Protein AF-A0ABD0QTG6-F1 (afdb_monomer)

InterPro domains:
  IPR000605 Helicase, superfamily 3, single-stranded DNA/RNA virus [PF00910] (72-113)
  IPR027417 P-loop containing nucleoside triphosphate hydrolase [G3DSA:3.40.50.300] (56-117)
  IPR027417 P-loop containing nucleoside triphosphate hydrolase [SSF52540] (40-97)
  IPR039041 Nav/unc-53 family [PTHR12784] (2-117)
  IPR057126 Neuron navigator 1-like, ubiquitin-like domain [PF23092] (1-38)

Organism: Cirrhinus mrigala (NCBI:txid683832)

Mean predicted aligned error: 5.63 Å

Sequence (117 aa):
VEGYRIGDVIRSSGADTPELLPCGYLVGENDTINISLKGVNSQSEDSLVFDSLIPKPMLQRYVSLLQEHRRIILSGPSGTGKSYLAHRLAEHLALREGKLPNESNIVTFNVDHKSSK

Solvent-accessible surface area (backbone atoms only — not comparable to full-atom values): 7468 Å² total; per-residue (Å²): 116,45,33,39,32,35,73,90,50,73,44,48,80,87,60,75,88,67,97,56,61,78,69,69,51,56,48,91,89,26,83,59,79,49,73,41,55,30,29,60,94,67,79,34,59,54,38,58,25,67,78,65,71,48,61,60,74,58,53,52,50,52,51,50,41,37,71,75,66,73,56,84,86,84,83,75,69,87,91,73,47,55,70,58,51,53,50,54,52,49,41,52,50,32,45,62,73,75,36,82,71,42,77,92,81,53,82,86,87,82,85,63,91,76,75,79,122

Secondary structure (DSSP, 8-state):
--EEEETTEEEETTPPPPSS-GGGGS-TT----EEEPP-GGGT--HHHHHHH---HHHHHHHHHHHHHHS------STTSSHHHHHHHHHHHHHHHTT---STTT-------TT---

Foldseek 3Di:
DQWKDFPHDTGGPPDDDDPDDPVVSCDDPRPDIGDDFDALVNVACRVVCVVVVDDRVVLVVVLVCCVVVVDDDDDDDPPPCSVVSVLSSQQRVCVNVVHHDDCVRDPDDDDDPVPPD

Radius of gyration: 19.59 Å; Cα contacts (8 Å, |Δi|>4): 102; chains: 1; bounding box: 47×35×50 Å

Structure (mmCIF, N/CA/C/O backbone):
data_AF-A0ABD0QTG6-F1
#
_entry.id   AF-A0ABD0QTG6-F1
#
loop_
_atom_site.group_PDB
_atom_site.id
_atom_site.type_symbol
_atom_site.label_atom_id
_atom_site.label_alt_id
_atom_site.label_comp_id
_atom_site.label_asym_id
_atom_site.label_entity_id
_atom_site.label_seq_id
_atom_site.pdbx_PDB_ins_code
_atom_site.Cartn_x
_atom_site.Cartn_y
_atom_site.Cartn_z
_atom_site.occupancy
_atom_site.B_iso_or_equiv
_atom_site.auth_seq_id
_atom_site.auth_comp_id
_atom_site.auth_asym_id
_atom_site.auth_atom_id
_atom_site.pdbx_PDB_model_num
ATOM 1 N N . VAL A 1 1 ? 7.013 -6.803 -6.147 1.00 78.94 1 VAL A N 1
ATOM 2 C CA . VAL A 1 1 ? 6.954 -6.196 -7.503 1.00 78.94 1 VAL A CA 1
ATOM 3 C C . VAL A 1 1 ? 6.355 -7.208 -8.465 1.00 78.94 1 VAL A C 1
ATOM 5 O O . VAL A 1 1 ? 6.706 -8.381 -8.385 1.00 78.94 1 VAL A O 1
ATOM 8 N N . GLU A 1 2 ? 5.404 -6.780 -9.285 1.00 89.50 2 GLU A N 1
ATOM 9 C CA . GLU A 1 2 ? 4.729 -7.591 -10.305 1.00 89.50 2 GLU A CA 1
ATOM 10 C C . GLU A 1 2 ? 5.460 -7.500 -11.651 1.00 89.50 2 GLU A C 1
ATOM 12 O O . GLU A 1 2 ? 5.700 -8.514 -12.306 1.00 89.50 2 GLU A O 1
ATOM 17 N N . GLY A 1 3 ? 5.926 -6.297 -11.990 1.00 93.06 3 GLY A N 1
ATOM 18 C CA . GLY A 1 3 ? 6.736 -6.041 -13.170 1.00 93.06 3 GLY A CA 1
ATOM 19 C C . GLY A 1 3 ? 7.146 -4.578 -13.296 1.00 93.06 3 GLY A C 1
ATOM 20 O O . GLY A 1 3 ? 6.894 -3.772 -12.398 1.00 93.06 3 GLY A O 1
ATOM 21 N N . TYR A 1 4 ? 7.770 -4.237 -14.416 1.00 93.56 4 TYR A N 1
ATOM 22 C CA . TYR A 1 4 ? 8.071 -2.863 -14.801 1.00 93.56 4 TYR A CA 1
ATOM 23 C C . TYR A 1 4 ? 7.811 -2.637 -16.293 1.00 93.56 4 TYR A C 1
ATOM 25 O O . TYR A 1 4 ? 7.730 -3.590 -17.073 1.00 93.56 4 TYR A O 1
ATOM 33 N N . ARG A 1 5 ? 7.686 -1.369 -16.684 1.00 92.94 5 ARG A N 1
ATOM 34 C CA . ARG A 1 5 ? 7.491 -0.926 -18.062 1.00 92.94 5 ARG A CA 1
ATOM 35 C C . ARG A 1 5 ? 8.416 0.244 -18.396 1.00 92.94 5 ARG A C 1
ATOM 37 O O . ARG A 1 5 ? 8.497 1.192 -17.617 1.00 92.94 5 ARG A O 1
ATOM 44 N N . ILE A 1 6 ? 9.070 0.171 -19.555 1.00 93.38 6 ILE A N 1
ATOM 45 C CA . ILE A 1 6 ? 9.871 1.250 -20.154 1.00 93.38 6 ILE A CA 1
ATOM 46 C C . ILE A 1 6 ? 9.407 1.403 -21.603 1.00 93.38 6 ILE A C 1
ATOM 48 O O . ILE A 1 6 ? 9.553 0.462 -22.383 1.00 93.38 6 ILE A O 1
ATOM 52 N N . GLY A 1 7 ? 8.799 2.538 -21.959 1.00 87.94 7 GLY A N 1
ATOM 53 C CA . GLY A 1 7 ? 8.124 2.685 -23.255 1.00 87.94 7 GLY A CA 1
ATOM 54 C C . GLY A 1 7 ? 7.111 1.558 -23.482 1.00 87.94 7 GLY A C 1
ATOM 55 O O . GLY A 1 7 ? 6.226 1.338 -22.653 1.00 87.94 7 GLY A O 1
ATOM 56 N N . ASP A 1 8 ? 7.274 0.788 -24.557 1.00 87.38 8 ASP A N 1
ATOM 57 C CA . ASP A 1 8 ? 6.415 -0.364 -24.883 1.00 87.38 8 ASP A CA 1
ATOM 58 C C . ASP A 1 8 ? 6.902 -1.701 -24.311 1.00 87.38 8 ASP A C 1
ATOM 60 O O . ASP A 1 8 ? 6.216 -2.720 -24.408 1.00 87.38 8 ASP A O 1
ATOM 64 N N . VAL A 1 9 ? 8.065 -1.715 -23.662 1.00 90.62 9 VAL A N 1
ATOM 65 C CA . VAL A 1 9 ? 8.645 -2.933 -23.101 1.00 90.62 9 VAL A CA 1
ATOM 66 C C . VAL A 1 9 ? 8.063 -3.193 -21.724 1.00 90.62 9 VAL A C 1
ATOM 68 O O . VAL A 1 9 ? 8.307 -2.434 -20.787 1.00 90.62 9 VAL A O 1
ATOM 71 N N . ILE A 1 10 ? 7.323 -4.294 -21.592 1.00 92.00 10 ILE A N 1
ATOM 72 C CA . ILE A 1 10 ? 6.722 -4.758 -20.337 1.00 92.00 10 ILE A CA 1
ATOM 73 C C . ILE A 1 10 ? 7.458 -6.008 -19.863 1.00 92.00 10 ILE A C 1
ATOM 75 O O . ILE A 1 10 ? 7.717 -6.935 -20.629 1.00 92.00 10 ILE A O 1
ATOM 79 N N . ARG A 1 11 ? 7.817 -6.029 -18.581 1.00 91.94 11 ARG A N 1
ATOM 80 C CA . ARG A 1 11 ? 8.666 -7.059 -17.982 1.00 91.94 11 ARG A CA 1
ATOM 81 C C . ARG A 1 11 ? 8.058 -7.527 -16.670 1.00 91.94 11 ARG A C 1
ATOM 83 O O . ARG A 1 11 ? 8.026 -6.767 -15.707 1.00 91.94 11 ARG A O 1
ATOM 90 N N . SER A 1 12 ? 7.596 -8.770 -16.620 1.00 91.06 12 SER A N 1
ATOM 91 C CA . SER A 1 12 ? 7.086 -9.420 -15.407 1.00 91.06 12 SER A CA 1
ATOM 92 C C . SER A 1 12 ? 8.125 -10.359 -14.787 1.00 91.06 12 SER A C 1
ATOM 94 O O . SER A 1 12 ? 9.171 -10.649 -15.375 1.00 91.06 12 SER A O 1
ATOM 96 N N . SER A 1 13 ? 7.842 -10.853 -13.580 1.00 83.88 13 SER A N 1
ATOM 97 C CA . SER A 1 13 ? 8.654 -11.909 -12.963 1.00 83.88 13 SER A CA 1
ATOM 98 C C . SER A 1 13 ? 8.718 -13.145 -13.874 1.00 83.88 13 SER A C 1
ATOM 100 O O . SER A 1 13 ? 7.683 -13.616 -14.340 1.00 83.88 13 SER A O 1
ATOM 102 N N . GLY A 1 14 ? 9.928 -13.648 -14.135 1.00 85.00 14 GLY A N 1
ATOM 103 C CA . GLY A 1 14 ? 10.154 -14.830 -14.975 1.00 85.00 14 GLY A CA 1
ATOM 104 C C . GLY A 1 14 ? 10.228 -14.575 -16.485 1.00 85.00 14 GLY A C 1
ATOM 105 O O . GLY A 1 14 ? 10.321 -15.539 -17.233 1.00 85.00 14 GLY A O 1
ATOM 106 N N . ALA A 1 15 ? 10.199 -13.321 -16.946 1.00 88.81 15 ALA A N 1
ATOM 107 C CA . ALA A 1 15 ? 10.394 -13.011 -18.363 1.00 88.81 15 ALA A CA 1
ATOM 108 C C . ALA A 1 15 ? 11.828 -13.337 -18.835 1.00 88.81 15 ALA A C 1
ATOM 110 O O . ALA A 1 15 ? 12.788 -13.066 -18.104 1.00 88.81 15 ALA A O 1
ATOM 111 N N . ASP A 1 16 ? 11.964 -13.833 -20.072 1.00 90.31 16 ASP A N 1
ATOM 112 C CA . ASP A 1 16 ? 13.243 -14.170 -20.729 1.00 90.31 16 ASP A CA 1
ATOM 113 C C . ASP A 1 16 ? 14.231 -12.999 -20.747 1.00 90.31 16 ASP A C 1
ATOM 115 O O . ASP A 1 16 ? 13.865 -11.871 -20.446 1.00 90.31 16 ASP A O 1
ATOM 119 N N . THR A 1 17 ? 15.499 -13.190 -21.096 1.00 88.44 17 THR A N 1
ATOM 120 C CA . THR A 1 17 ? 16.428 -12.052 -21.225 1.00 88.44 17 THR A CA 1
ATOM 121 C C . THR A 1 17 ? 15.935 -11.075 -22.309 1.00 88.44 17 THR A C 1
ATOM 123 O O . THR A 1 17 ? 15.573 -11.524 -23.395 1.00 88.44 17 THR A O 1
ATOM 126 N N . PRO A 1 18 ? 15.865 -9.753 -22.040 1.00 88.12 18 PRO A N 1
ATOM 127 C CA . PRO A 1 18 ? 15.443 -8.785 -23.049 1.00 88.12 18 PRO A CA 1
ATOM 128 C C . PRO A 1 18 ? 16.475 -8.669 -24.179 1.00 88.12 18 PRO A C 1
ATOM 130 O O . PRO A 1 18 ? 17.656 -8.948 -23.979 1.00 88.12 18 PRO A O 1
ATOM 133 N N . GLU A 1 19 ? 16.023 -8.221 -25.350 1.00 90.12 19 GLU A N 1
ATOM 134 C CA . GLU A 1 19 ? 16.870 -8.030 -26.536 1.00 90.12 19 GLU A CA 1
ATOM 135 C C . GLU A 1 19 ? 17.982 -6.998 -26.300 1.00 90.12 19 GLU A C 1
ATOM 137 O O . GLU A 1 19 ? 19.129 -7.206 -26.693 1.00 90.12 19 GLU A O 1
ATOM 142 N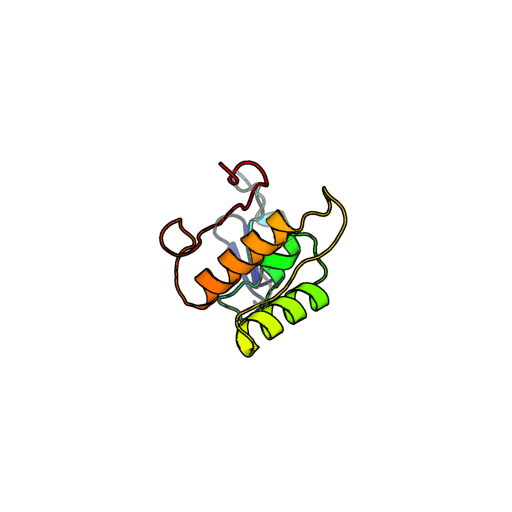 N . LEU A 1 20 ? 17.651 -5.897 -25.620 1.00 90.75 20 LEU A N 1
ATOM 143 C CA . LEU A 1 20 ? 18.595 -4.853 -25.239 1.00 90.75 20 LEU A CA 1
ATOM 144 C C . LEU A 1 20 ? 18.848 -4.888 -23.733 1.00 90.75 20 LEU A C 1
ATOM 146 O O . LEU A 1 20 ? 18.019 -5.331 -22.934 1.00 90.75 20 LEU A O 1
ATOM 150 N N . LEU A 1 21 ? 19.988 -4.330 -23.326 1.00 89.25 21 LEU A N 1
ATOM 151 C CA . LEU A 1 21 ? 20.216 -4.004 -21.922 1.00 89.25 21 LEU A CA 1
ATOM 152 C C . LEU A 1 21 ? 19.120 -3.041 -21.426 1.00 89.25 21 LEU A C 1
ATOM 154 O O . LEU A 1 21 ? 18.665 -2.205 -22.206 1.00 89.25 21 LEU A O 1
ATOM 158 N N . PRO A 1 22 ? 18.724 -3.078 -20.139 1.00 84.94 22 PRO A N 1
ATOM 159 C CA . PRO A 1 22 ? 17.665 -2.214 -19.610 1.00 84.94 22 PRO A CA 1
ATOM 160 C C . PRO A 1 22 ? 17.841 -0.718 -19.915 1.00 84.94 22 PRO A C 1
ATOM 162 O O . PRO A 1 22 ? 16.869 -0.041 -20.232 1.00 84.94 22 PRO A O 1
ATOM 165 N N . CYS A 1 23 ? 19.077 -0.210 -19.884 1.00 88.56 23 CYS A N 1
ATOM 166 C CA . CYS A 1 23 ? 19.383 1.176 -20.246 1.00 88.56 23 CYS A CA 1
ATOM 167 C C . CYS A 1 23 ? 19.180 1.483 -21.739 1.00 88.56 23 CYS A C 1
ATOM 169 O O . CYS A 1 23 ? 18.933 2.630 -22.085 1.00 88.56 23 CYS A O 1
ATOM 171 N N . GLY A 1 24 ? 19.231 0.476 -22.614 1.00 92.44 24 GLY A N 1
ATOM 172 C CA . GLY A 1 24 ? 18.977 0.620 -24.048 1.00 92.44 24 GLY A CA 1
ATOM 173 C C . GLY A 1 24 ? 17.518 0.928 -24.387 1.00 92.44 24 GLY A C 1
ATOM 174 O O . GLY A 1 24 ? 17.248 1.409 -25.481 1.00 92.44 24 GLY A O 1
ATOM 175 N N . TYR A 1 25 ? 16.587 0.700 -23.455 1.00 91.56 25 TYR A N 1
ATOM 176 C CA . TYR A 1 25 ? 15.183 1.096 -23.607 1.00 91.56 25 TYR A CA 1
ATOM 177 C C . TYR A 1 25 ? 14.896 2.513 -23.092 1.00 91.56 25 TYR A C 1
ATOM 179 O O . TYR A 1 25 ? 13.830 3.054 -23.376 1.00 91.56 25 TYR A O 1
ATOM 187 N N . LEU A 1 26 ? 15.839 3.120 -22.362 1.00 92.44 26 LEU A N 1
ATOM 188 C CA . LEU A 1 26 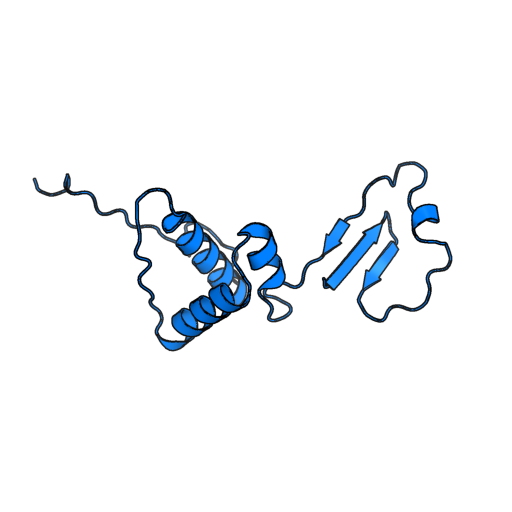? 15.745 4.495 -21.871 1.00 92.44 26 LEU A CA 1
ATOM 189 C C . LEU A 1 26 ? 16.322 5.468 -22.907 1.00 92.44 26 LEU A C 1
ATOM 191 O O . LEU A 1 26 ? 17.367 6.084 -22.696 1.00 92.44 26 LEU A O 1
ATOM 195 N N . VAL A 1 27 ? 15.693 5.522 -24.079 1.00 90.69 27 VAL A N 1
ATOM 196 C CA . VAL A 1 27 ? 16.175 6.284 -25.238 1.00 90.69 27 VAL A CA 1
ATOM 197 C C . VAL A 1 27 ? 15.063 7.126 -25.856 1.00 90.69 27 VAL A C 1
ATOM 199 O O . VAL A 1 27 ? 13.884 6.771 -25.798 1.00 90.69 27 VAL A O 1
ATOM 202 N N . GLY A 1 28 ? 15.450 8.234 -26.494 1.00 89.19 28 GLY A N 1
ATOM 203 C CA . GLY A 1 28 ? 14.507 9.176 -27.096 1.00 89.19 28 GLY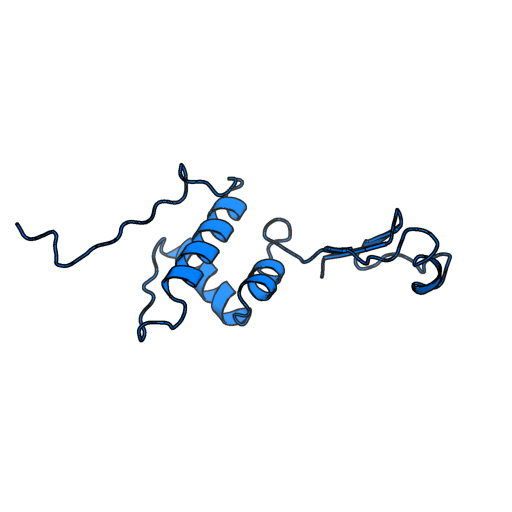 A CA 1
ATOM 204 C C . GLY A 1 28 ? 13.619 9.817 -26.033 1.00 89.19 28 GLY A C 1
ATOM 205 O O . GLY A 1 28 ? 14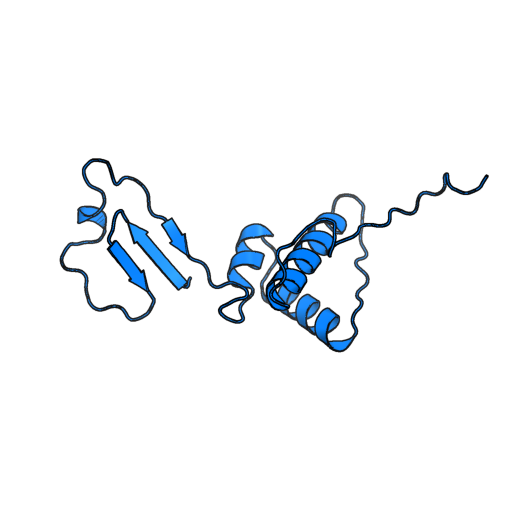.124 10.408 -25.085 1.00 89.19 28 GLY A O 1
ATOM 206 N N . GLU A 1 29 ? 12.305 9.679 -26.197 1.00 90.00 29 GLU A N 1
ATOM 207 C CA . GLU A 1 29 ? 11.297 10.203 -25.264 1.00 90.00 29 GLU A CA 1
ATOM 208 C C . GLU A 1 29 ? 10.983 9.241 -24.103 1.00 90.00 29 GLU A C 1
ATOM 210 O O . GLU A 1 29 ? 10.241 9.592 -23.190 1.00 90.00 29 GLU A O 1
ATOM 215 N N . ASN A 1 30 ? 11.543 8.026 -24.106 1.00 90.81 30 ASN A N 1
ATOM 216 C CA . ASN A 1 30 ? 11.345 7.063 -23.024 1.00 90.81 30 ASN A CA 1
ATOM 217 C C . ASN A 1 30 ? 12.374 7.294 -21.908 1.00 90.81 30 ASN A C 1
ATOM 219 O O . ASN A 1 30 ? 13.425 6.662 -21.892 1.00 90.81 30 ASN A O 1
ATOM 223 N N . ASP A 1 31 ? 12.070 8.170 -20.952 1.00 92.19 31 ASP A N 1
ATOM 224 C CA . ASP A 1 31 ? 12.931 8.482 -19.799 1.00 92.19 31 ASP A CA 1
ATOM 225 C C . ASP A 1 31 ? 12.360 8.003 -18.447 1.00 92.19 31 ASP A C 1
ATOM 227 O O . ASP A 1 31 ? 12.986 8.172 -17.398 1.00 92.19 31 ASP A O 1
ATOM 231 N N . THR A 1 32 ? 11.192 7.353 -18.459 1.00 92.44 32 THR A N 1
ATOM 232 C CA . THR A 1 32 ? 10.492 6.884 -17.256 1.00 92.44 32 THR A CA 1
ATOM 233 C C . THR A 1 32 ? 10.455 5.362 -17.141 1.00 92.44 32 THR A C 1
ATOM 235 O O . THR A 1 32 ? 10.249 4.627 -18.109 1.00 92.44 32 THR A O 1
ATOM 238 N N . ILE A 1 33 ? 10.600 4.879 -15.903 1.00 93.62 33 ILE A N 1
ATOM 239 C CA . ILE A 1 33 ? 10.380 3.477 -15.542 1.00 93.62 33 ILE A CA 1
ATOM 240 C C . ILE A 1 33 ? 9.110 3.401 -14.704 1.00 93.62 33 ILE A C 1
ATOM 242 O O . ILE A 1 33 ? 9.067 3.877 -13.570 1.00 93.62 33 ILE A O 1
ATOM 246 N N . ASN A 1 34 ? 8.083 2.756 -15.244 1.00 93.81 34 ASN A N 1
ATOM 247 C CA . ASN A 1 34 ? 6.836 2.515 -14.532 1.00 93.81 34 ASN A CA 1
ATOM 248 C C . ASN A 1 34 ? 6.918 1.170 -13.811 1.00 93.81 34 ASN A C 1
ATOM 250 O O . ASN A 1 34 ? 7.056 0.131 -14.452 1.00 93.81 34 ASN A O 1
ATOM 254 N N . ILE A 1 35 ? 6.831 1.165 -12.483 1.00 93.38 35 ILE A N 1
ATOM 255 C CA . ILE A 1 35 ? 6.900 -0.058 -11.675 1.00 93.38 35 ILE A CA 1
ATOM 256 C C . ILE A 1 35 ? 5.487 -0.464 -11.264 1.00 93.38 35 ILE A C 1
ATOM 258 O O . ILE A 1 35 ? 4.745 0.330 -10.697 1.00 93.38 35 ILE A O 1
ATOM 262 N N . SER A 1 36 ? 5.125 -1.720 -11.516 1.00 93.25 36 SER A N 1
ATOM 263 C CA . SER A 1 36 ? 3.865 -2.307 -11.057 1.00 93.25 36 SER A CA 1
ATOM 264 C C . SER A 1 36 ? 4.115 -3.149 -9.809 1.00 93.25 36 SER A C 1
ATOM 266 O O . SER A 1 36 ? 4.914 -4.091 -9.817 1.00 93.25 36 SER A O 1
ATOM 268 N N . LEU A 1 37 ? 3.448 -2.808 -8.709 1.00 94.12 37 LEU A N 1
ATOM 269 C CA . LEU A 1 37 ? 3.521 -3.548 -7.450 1.00 94.12 37 LEU A CA 1
ATOM 270 C C . LEU A 1 37 ? 2.364 -4.537 -7.338 1.00 94.12 37 LEU A C 1
ATOM 272 O O . LEU A 1 37 ? 1.275 -4.290 -7.846 1.00 94.12 37 LEU A O 1
ATOM 276 N N . LYS A 1 38 ? 2.595 -5.644 -6.623 1.00 94.31 38 LYS A N 1
ATOM 277 C CA . LYS A 1 38 ? 1.541 -6.628 -6.375 1.00 94.31 38 LYS A CA 1
ATOM 278 C C . LYS A 1 38 ? 0.492 -6.007 -5.458 1.00 94.31 38 LYS A C 1
ATOM 280 O O . LYS A 1 38 ? 0.786 -5.639 -4.320 1.00 94.31 38 LYS A O 1
ATOM 285 N N . GLY A 1 39 ? -0.723 -5.891 -5.962 1.00 92.69 39 GLY A N 1
ATOM 286 C CA . GLY A 1 39 ? -1.855 -5.376 -5.205 1.00 92.69 39 GLY A CA 1
ATOM 287 C C . GLY A 1 39 ? -2.867 -6.458 -4.855 1.00 92.69 39 GLY A C 1
ATOM 288 O O . GLY A 1 39 ? -2.585 -7.659 -4.858 1.00 92.69 39 GLY A O 1
ATOM 289 N N . VAL A 1 40 ? -4.088 -5.989 -4.628 1.00 92.62 40 VAL A N 1
ATOM 290 C CA . VAL A 1 40 ? -5.271 -6.797 -4.326 1.00 92.62 40 VAL A CA 1
ATOM 291 C C . VAL A 1 40 ? -5.507 -7.903 -5.362 1.00 92.62 40 VAL A C 1
ATOM 293 O O . VAL A 1 40 ? -5.759 -9.045 -4.985 1.00 92.62 40 VAL A O 1
ATOM 296 N N . ASN A 1 41 ? -5.355 -7.587 -6.654 1.00 89.94 41 ASN A N 1
ATOM 297 C CA . ASN A 1 41 ? -5.535 -8.537 -7.762 1.00 89.94 41 ASN A CA 1
ATOM 298 C C . ASN A 1 41 ? -4.589 -9.746 -7.667 1.00 89.94 41 ASN A C 1
ATOM 300 O O . ASN A 1 41 ? -4.936 -10.846 -8.085 1.00 89.94 41 ASN A O 1
ATOM 304 N N . SER A 1 42 ? -3.420 -9.542 -7.060 1.00 91.25 42 SER A N 1
ATOM 305 C CA . SER A 1 42 ? -2.371 -10.544 -6.863 1.00 91.25 42 SER A CA 1
ATOM 306 C C . SER A 1 42 ? -2.378 -11.117 -5.437 1.00 91.25 42 SER A C 1
ATOM 308 O O . SER A 1 42 ? -1.367 -11.664 -4.998 1.00 91.25 42 SER A O 1
ATOM 310 N N . GLN A 1 43 ? -3.486 -10.955 -4.696 1.00 91.19 43 GLN A N 1
ATOM 311 C CA . GLN A 1 43 ? -3.649 -11.358 -3.290 1.00 91.19 43 GLN A CA 1
ATOM 312 C C . GLN A 1 43 ? -2.489 -10.896 -2.389 1.00 91.19 43 GLN A C 1
ATOM 314 O O . GLN A 1 43 ? -1.986 -11.656 -1.562 1.00 91.19 43 GLN A O 1
ATOM 319 N N . SER A 1 44 ? -2.028 -9.656 -2.578 1.00 94.12 44 SER A N 1
ATOM 320 C CA . SER A 1 44 ? -0.892 -9.108 -1.837 1.00 94.12 44 SER A CA 1
ATOM 321 C C . SER A 1 44 ? -1.117 -7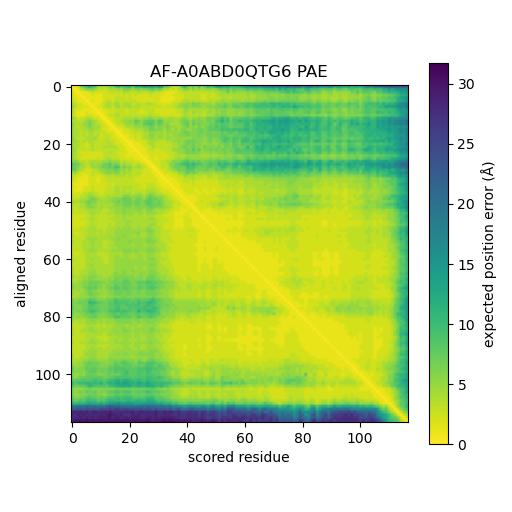.666 -1.402 1.00 94.12 44 SER A C 1
ATOM 323 O O . SER A 1 44 ? -1.724 -6.854 -2.096 1.00 94.12 44 SER A O 1
ATOM 325 N N . GLU A 1 45 ? -0.524 -7.318 -0.268 1.00 95.69 45 GLU A N 1
ATOM 326 C CA . GLU A 1 45 ? -0.534 -5.973 0.297 1.00 95.69 45 GLU A CA 1
ATOM 327 C C . GLU A 1 45 ? 0.680 -5.133 -0.147 1.00 95.69 45 GLU A C 1
ATOM 329 O O . GLU A 1 45 ? 0.935 -4.104 0.463 1.00 95.69 45 GLU A O 1
ATOM 334 N N . ASP A 1 46 ? 1.454 -5.521 -1.175 1.00 95.56 46 ASP A N 1
ATOM 335 C CA . ASP A 1 46 ? 2.728 -4.830 -1.486 1.00 95.56 46 ASP A CA 1
ATOM 336 C C . ASP A 1 46 ? 2.489 -3.375 -1.903 1.00 95.56 46 ASP A C 1
ATOM 338 O O . ASP A 1 46 ? 3.209 -2.487 -1.452 1.00 95.56 46 ASP A O 1
ATOM 342 N N . SER A 1 47 ? 1.466 -3.121 -2.727 1.00 94.81 47 SER A N 1
ATOM 343 C CA . SER A 1 47 ? 1.065 -1.749 -3.077 1.00 94.81 47 SER A CA 1
ATOM 344 C C . SER A 1 47 ? 0.655 -0.955 -1.834 1.00 94.81 47 SER A C 1
ATOM 346 O O . SER A 1 47 ? 1.112 0.162 -1.637 1.00 94.81 47 SER A O 1
ATOM 348 N N . LEU A 1 48 ? -0.136 -1.559 -0.940 1.00 95.94 48 LEU A N 1
ATOM 349 C CA . LEU A 1 48 ? -0.592 -0.907 0.291 1.00 95.94 48 LEU A CA 1
ATOM 350 C C . LEU A 1 48 ? 0.574 -0.595 1.243 1.00 95.94 48 LEU A C 1
ATOM 352 O O . LEU A 1 48 ? 0.590 0.454 1.883 1.00 95.94 48 LEU A O 1
ATOM 356 N N . VAL A 1 49 ? 1.554 -1.496 1.340 1.00 97.00 49 VAL A N 1
ATOM 357 C CA . VAL A 1 49 ? 2.799 -1.292 2.096 1.00 97.00 49 VAL A CA 1
ATOM 358 C C . VAL A 1 49 ? 3.568 -0.106 1.535 1.00 97.00 49 VAL A C 1
ATOM 360 O O . VAL A 1 49 ? 4.015 0.736 2.306 1.00 97.00 49 VAL A O 1
ATOM 363 N N . PHE A 1 50 ? 3.705 -0.025 0.212 1.00 95.56 50 PHE A N 1
ATOM 364 C CA . PHE A 1 50 ? 4.409 1.073 -0.441 1.00 95.56 50 PHE A CA 1
ATOM 365 C C . PHE A 1 50 ? 3.712 2.419 -0.204 1.00 95.56 50 PHE A C 1
ATOM 367 O O . PHE A 1 50 ? 4.362 3.376 0.203 1.00 95.56 50 PHE A O 1
ATOM 374 N N . ASP A 1 51 ? 2.387 2.467 -0.350 1.00 93.06 51 ASP A N 1
ATOM 375 C CA . ASP A 1 51 ? 1.607 3.700 -0.189 1.00 93.06 51 ASP A CA 1
ATOM 376 C C . ASP A 1 51 ? 1.521 4.171 1.271 1.00 93.06 51 ASP A C 1
ATOM 378 O O . ASP A 1 51 ? 1.453 5.367 1.558 1.00 93.06 51 ASP A O 1
ATOM 382 N N . SER A 1 52 ? 1.469 3.239 2.225 1.00 94.81 52 SER A N 1
ATOM 383 C CA . SER A 1 52 ? 1.306 3.566 3.648 1.00 94.81 52 SER A CA 1
ATOM 384 C C . SER A 1 52 ? 2.614 3.634 4.429 1.00 94.81 52 SER A C 1
ATOM 386 O O . SER A 1 52 ? 2.624 4.195 5.523 1.00 94.81 52 SER A O 1
ATOM 388 N N . LEU A 1 53 ? 3.690 3.048 3.897 1.00 95.31 53 LEU A N 1
ATOM 389 C CA . LEU A 1 53 ? 4.963 2.805 4.584 1.00 95.31 53 LEU A CA 1
ATOM 390 C C . LEU A 1 53 ? 4.823 1.982 5.879 1.00 95.31 53 LEU A C 1
ATOM 392 O O . LEU A 1 53 ? 5.698 2.008 6.745 1.00 95.31 53 LEU A O 1
ATOM 396 N N . ILE A 1 54 ? 3.731 1.226 6.021 1.00 95.69 54 ILE A N 1
ATOM 397 C CA . ILE A 1 54 ? 3.487 0.359 7.176 1.00 95.69 54 ILE A CA 1
ATOM 398 C C . ILE A 1 54 ? 4.032 -1.042 6.878 1.00 95.69 54 ILE A C 1
ATOM 400 O O . ILE A 1 54 ? 3.765 -1.584 5.802 1.00 95.69 54 ILE A O 1
ATOM 404 N N . PRO A 1 55 ? 4.749 -1.682 7.823 1.00 97.25 55 PRO A N 1
ATOM 405 C CA . PRO A 1 55 ? 5.285 -3.021 7.618 1.00 97.25 55 PRO A CA 1
ATOM 406 C C . PRO A 1 55 ? 4.219 -4.033 7.184 1.00 97.25 55 PRO A C 1
ATOM 408 O O . PRO A 1 55 ? 3.165 -4.152 7.814 1.00 97.25 55 PRO A O 1
ATOM 411 N N . LYS A 1 56 ? 4.532 -4.829 6.154 1.00 97.12 56 LYS A N 1
ATOM 412 C CA . LYS A 1 56 ? 3.629 -5.850 5.594 1.00 97.12 56 LYS A CA 1
ATOM 413 C C . LYS A 1 56 ? 2.982 -6.764 6.645 1.00 97.12 56 LYS A C 1
ATOM 415 O O . LYS A 1 56 ? 1.764 -6.918 6.580 1.00 97.12 56 LYS A O 1
ATOM 420 N N . PRO A 1 57 ? 3.707 -7.295 7.655 1.00 98.06 57 PRO A N 1
ATOM 421 C CA . PRO A 1 57 ? 3.090 -8.155 8.668 1.00 98.06 57 PRO A CA 1
ATOM 422 C C . PRO A 1 57 ? 1.970 -7.465 9.460 1.00 98.06 57 PRO A C 1
ATOM 424 O O . PRO A 1 57 ? 0.995 -8.106 9.847 1.00 98.06 57 PRO A O 1
ATOM 427 N N . MET A 1 58 ? 2.081 -6.151 9.681 1.00 96.88 58 MET A N 1
ATOM 428 C CA . MET A 1 58 ? 1.061 -5.378 10.392 1.00 96.88 58 MET A CA 1
ATOM 429 C C . MET A 1 58 ? -0.197 -5.217 9.543 1.00 96.88 58 MET A C 1
ATOM 431 O O . MET A 1 58 ? -1.297 -5.484 10.023 1.00 96.88 58 MET A O 1
ATOM 435 N N . LEU A 1 59 ? -0.039 -4.838 8.272 1.00 97.62 59 LEU A N 1
ATOM 436 C CA . LEU A 1 59 ? -1.165 -4.700 7.346 1.00 97.62 59 LEU A CA 1
ATOM 437 C C . LEU A 1 59 ? -1.874 -6.032 7.118 1.00 97.62 59 LEU A C 1
ATOM 439 O O . LEU A 1 59 ? -3.094 -6.086 7.226 1.00 97.62 59 LEU A O 1
ATOM 443 N N . GLN A 1 60 ? -1.120 -7.112 6.902 1.00 97.12 60 GLN A N 1
ATOM 444 C CA . GLN A 1 60 ? -1.676 -8.458 6.766 1.00 97.12 60 GLN A CA 1
ATOM 445 C C . GLN A 1 60 ? -2.496 -8.855 7.989 1.00 97.12 60 GLN A C 1
ATOM 447 O O . GLN A 1 60 ? -3.619 -9.330 7.848 1.00 97.12 60 GLN A O 1
ATOM 452 N N . ARG A 1 61 ? -1.992 -8.583 9.198 1.00 97.69 61 ARG A N 1
ATOM 453 C CA . ARG A 1 61 ? -2.747 -8.823 10.429 1.00 97.69 61 ARG A CA 1
ATOM 454 C C . ARG A 1 61 ? -4.049 -8.019 10.472 1.00 97.69 61 ARG A C 1
ATOM 456 O O . ARG A 1 61 ? -5.082 -8.581 10.823 1.00 97.69 61 ARG A O 1
ATOM 463 N N . TYR A 1 62 ? -4.025 -6.729 10.137 1.00 97.75 62 TYR A N 1
ATOM 464 C CA . TYR A 1 62 ? -5.237 -5.900 10.139 1.00 97.75 62 TYR A CA 1
ATOM 465 C C . TYR A 1 62 ? -6.260 -6.356 9.102 1.00 97.75 62 TYR A C 1
ATOM 467 O O . TYR A 1 62 ? -7.447 -6.424 9.415 1.00 97.75 62 TYR A O 1
ATOM 475 N N . VAL A 1 63 ? -5.802 -6.707 7.901 1.00 96.75 63 VAL A N 1
ATOM 476 C CA . VAL A 1 63 ? -6.648 -7.257 6.843 1.00 96.75 63 VAL A CA 1
ATOM 477 C C . VAL A 1 63 ? -7.282 -8.566 7.309 1.00 96.75 63 VAL A C 1
ATOM 479 O O . VAL A 1 63 ? -8.503 -8.676 7.256 1.00 96.75 63 VAL A O 1
ATOM 482 N N . SER A 1 64 ? -6.508 -9.511 7.851 1.00 96.69 64 SER A N 1
ATOM 483 C CA . SER A 1 64 ? -7.047 -10.773 8.379 1.00 96.69 64 SER A CA 1
ATOM 484 C C . SER A 1 64 ? -8.102 -10.547 9.466 1.00 96.69 64 SER A C 1
ATOM 486 O O . SER A 1 64 ? -9.193 -11.103 9.382 1.00 96.69 64 SER A O 1
ATOM 488 N N . LEU A 1 65 ? -7.832 -9.667 10.439 1.00 97.94 65 LEU A N 1
ATOM 489 C CA . LEU A 1 65 ? -8.793 -9.334 11.501 1.00 97.94 65 LEU A CA 1
ATOM 490 C C . LEU A 1 65 ? -10.079 -8.705 10.950 1.00 97.94 65 LEU A C 1
ATOM 492 O O . LEU A 1 65 ? -11.171 -9.015 11.421 1.00 97.94 65 LEU A O 1
ATOM 496 N N . LEU A 1 66 ? -9.974 -7.827 9.951 1.00 97.31 66 LEU A N 1
ATOM 497 C CA . LEU A 1 66 ? -11.139 -7.227 9.302 1.00 97.31 66 LEU A CA 1
ATOM 498 C C . LEU A 1 66 ? -11.938 -8.247 8.486 1.00 97.31 66 LEU A C 1
ATOM 500 O O . LEU A 1 66 ? -13.162 -8.163 8.451 1.00 97.31 66 LEU A O 1
ATOM 504 N N . GLN A 1 67 ? -11.284 -9.222 7.860 1.00 94.56 67 GLN A N 1
ATOM 505 C CA . GLN A 1 67 ? -11.976 -10.291 7.142 1.00 94.56 67 GLN A CA 1
ATOM 506 C C . GLN A 1 67 ? -12.709 -11.244 8.087 1.00 94.56 67 GLN A C 1
ATOM 508 O O . GLN A 1 67 ? -13.846 -11.619 7.809 1.00 94.56 67 GLN A O 1
ATOM 513 N N . GLU A 1 68 ? -12.075 -11.603 9.202 1.00 97.19 68 GLU A N 1
ATOM 514 C CA . GLU A 1 68 ? -12.614 -12.559 10.167 1.00 97.19 68 GLU A CA 1
ATOM 515 C C . GLU A 1 68 ? -13.686 -11.931 11.066 1.00 97.19 68 GLU A C 1
ATOM 517 O O . GLU A 1 68 ? -14.774 -12.478 11.231 1.00 97.19 68 GLU A O 1
ATOM 522 N N . HIS A 1 69 ? -13.404 -10.759 11.637 1.00 97.56 69 HIS A N 1
ATOM 523 C CA . HIS A 1 69 ? -14.250 -10.145 12.661 1.00 97.56 69 HIS A CA 1
ATOM 524 C C . HIS A 1 69 ? -15.063 -8.951 12.165 1.00 97.56 69 HIS A C 1
ATOM 526 O O . HIS A 1 69 ? -15.898 -8.444 12.915 1.00 97.56 69 HIS A O 1
ATOM 532 N N . ARG A 1 70 ? -14.821 -8.468 10.937 1.00 96.31 70 ARG A N 1
ATOM 533 C CA . ARG A 1 70 ? -15.492 -7.293 10.339 1.00 96.31 70 ARG A CA 1
ATOM 534 C C . ARG A 1 70 ? -15.298 -5.978 11.104 1.00 96.31 70 ARG A C 1
ATOM 536 O O . ARG A 1 70 ? -15.952 -4.988 10.794 1.00 96.31 70 ARG A O 1
ATOM 543 N N . ARG A 1 71 ? -14.401 -5.944 12.096 1.00 96.38 71 ARG A N 1
ATOM 544 C CA . ARG A 1 71 ? -14.129 -4.762 12.925 1.00 96.38 71 ARG A CA 1
ATOM 545 C C . ARG A 1 71 ? -12.732 -4.803 13.528 1.00 96.38 71 ARG A C 1
ATOM 547 O O . ARG A 1 71 ? -12.255 -5.864 13.921 1.00 96.38 71 ARG A O 1
ATOM 554 N N . ILE A 1 72 ? -12.123 -3.630 13.672 1.00 97.38 72 ILE A N 1
ATOM 555 C CA . ILE A 1 72 ? -10.893 -3.411 14.441 1.00 97.38 72 ILE A CA 1
ATOM 556 C C . ILE A 1 72 ? -10.992 -2.086 15.196 1.00 97.38 72 ILE A C 1
ATOM 558 O O . ILE A 1 72 ? -11.764 -1.206 14.818 1.00 97.38 72 ILE A O 1
ATOM 562 N N . ILE A 1 73 ? -10.188 -1.936 16.247 1.00 96.88 73 ILE A N 1
ATOM 563 C CA . ILE A 1 73 ? -10.027 -0.675 16.973 1.00 96.88 73 ILE A CA 1
ATOM 564 C C . ILE A 1 73 ? -8.578 -0.228 16.807 1.00 96.88 73 ILE A C 1
ATOM 566 O O . ILE A 1 73 ? -7.654 -0.969 17.140 1.00 96.88 73 ILE A O 1
ATOM 570 N N . LEU A 1 74 ? -8.388 0.990 16.303 1.00 96.31 74 LEU A N 1
ATOM 571 C CA . LEU A 1 74 ? -7.083 1.638 16.229 1.00 96.31 74 LEU A CA 1
ATOM 572 C C . LEU A 1 74 ? -6.970 2.637 17.381 1.00 96.31 74 LEU A C 1
ATOM 574 O O . LEU A 1 74 ? -7.711 3.618 17.434 1.00 96.31 74 LEU A O 1
ATOM 578 N N . SER A 1 75 ? -6.037 2.401 18.298 1.00 95.81 75 SER A N 1
ATOM 579 C CA . SER A 1 75 ? -5.786 3.257 19.459 1.00 95.81 75 SER A CA 1
ATOM 580 C C . SER A 1 75 ? -4.361 3.810 19.435 1.00 95.81 75 SER A C 1
ATOM 582 O O . SER A 1 75 ? -3.448 3.213 18.869 1.00 95.81 75 SER A O 1
ATOM 584 N N . GLY A 1 76 ? -4.177 5.001 20.004 1.00 94.88 76 GLY A N 1
ATOM 585 C CA . GLY A 1 76 ? -2.876 5.665 20.076 1.00 94.88 76 GLY A CA 1
ATOM 586 C C . GLY A 1 76 ? -2.978 7.194 20.096 1.00 94.88 76 GLY A C 1
ATOM 587 O O . GLY A 1 76 ? -4.059 7.733 19.827 1.00 94.88 76 GLY A O 1
ATOM 588 N N . PRO A 1 77 ? -1.865 7.898 20.375 1.00 96.81 77 PRO A N 1
ATOM 589 C CA . PRO A 1 77 ? -1.813 9.360 20.469 1.00 96.81 77 PRO A CA 1
ATOM 590 C C . PRO A 1 77 ? -2.348 10.079 19.225 1.00 96.81 77 PRO A C 1
ATOM 592 O O . PRO A 1 77 ? -2.443 9.495 18.143 1.00 96.81 77 PRO A O 1
ATOM 595 N N . SER A 1 78 ? -2.716 11.354 19.344 1.00 93.69 78 SER A N 1
ATOM 596 C CA . SER A 1 78 ? -3.065 12.168 18.172 1.00 93.69 78 SER A CA 1
ATOM 597 C C . SER A 1 78 ? -1.884 12.244 17.190 1.00 93.69 78 SER A C 1
ATOM 599 O O . SER A 1 78 ? -0.726 12.124 17.576 1.00 93.69 78 SER A O 1
ATOM 601 N N . GLY A 1 79 ? -2.177 12.374 15.894 1.00 93.44 79 GLY A N 1
ATOM 602 C CA . GLY A 1 79 ? -1.140 12.497 14.860 1.00 93.44 79 GLY A CA 1
ATOM 603 C C . GLY A 1 79 ? -0.434 11.199 14.441 1.00 93.44 79 GLY A C 1
ATOM 604 O O . GLY A 1 79 ? 0.335 11.226 13.492 1.00 93.44 79 GLY A O 1
ATOM 605 N N . THR A 1 80 ? -0.724 10.041 15.045 1.00 94.06 80 THR A N 1
ATOM 606 C CA . THR A 1 80 ? -0.068 8.760 14.687 1.00 94.06 80 THR A CA 1
ATOM 607 C C . THR A 1 80 ? -0.656 8.046 13.460 1.00 94.06 80 THR A C 1
ATOM 609 O O . THR A 1 80 ? -0.495 6.840 13.301 1.00 94.06 80 THR A O 1
ATOM 612 N N . GLY A 1 81 ? -1.397 8.754 12.602 1.00 94.88 81 GLY A N 1
ATOM 613 C CA . GLY A 1 81 ? -1.90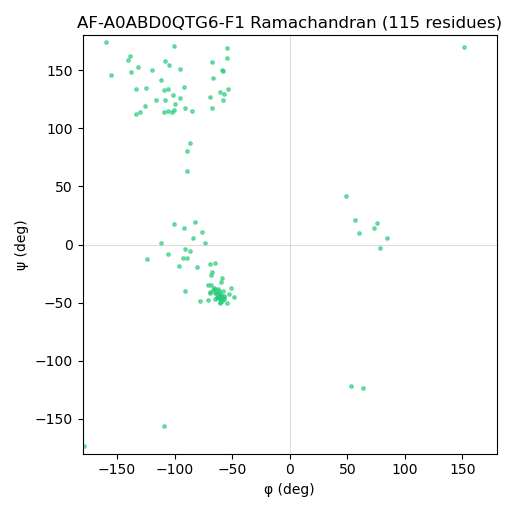8 8.190 11.345 1.00 94.88 81 GLY A CA 1
ATOM 614 C C . GLY A 1 81 ? -3.072 7.195 11.469 1.00 94.88 81 GLY A C 1
ATOM 615 O O . GLY A 1 81 ? -3.392 6.528 10.494 1.00 94.88 81 GLY A O 1
ATOM 616 N N . LYS A 1 82 ? -3.752 7.096 12.621 1.00 96.19 82 LYS A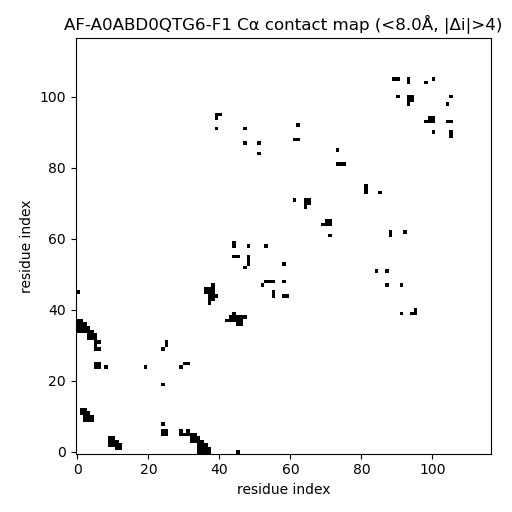 N 1
ATOM 617 C CA . LYS A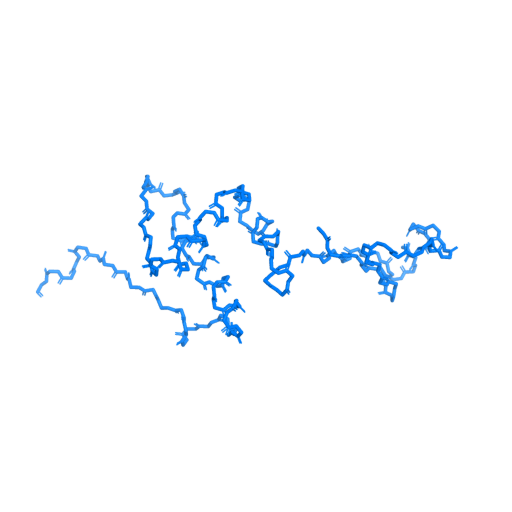 1 82 ? -4.884 6.158 12.816 1.00 96.19 82 LYS A CA 1
ATOM 618 C C . LYS A 1 82 ? -5.994 6.316 11.770 1.00 96.19 82 LYS A C 1
ATOM 620 O O . LYS A 1 82 ? -6.394 5.329 11.165 1.00 96.19 82 LYS A O 1
ATOM 625 N N . SER A 1 83 ? -6.468 7.543 11.540 1.00 95.75 83 SER A N 1
ATOM 626 C CA . SER A 1 83 ? -7.521 7.815 10.548 1.00 95.75 83 SER A CA 1
ATOM 627 C C . SER A 1 83 ? -7.048 7.528 9.122 1.00 95.75 83 SER A C 1
ATOM 629 O O . SER A 1 83 ? -7.799 6.969 8.332 1.00 95.75 83 SER A O 1
ATOM 631 N N . TYR A 1 84 ? -5.782 7.835 8.820 1.00 96.19 84 TYR A N 1
ATOM 632 C CA . TYR A 1 84 ? -5.161 7.493 7.541 1.00 96.19 84 TYR A CA 1
ATOM 633 C C . TYR A 1 84 ? -5.140 5.975 7.315 1.00 96.19 84 TYR A C 1
ATOM 635 O O . TYR A 1 84 ? -5.611 5.498 6.287 1.00 96.19 84 TYR A O 1
ATOM 643 N N . LEU A 1 85 ? -4.666 5.206 8.300 1.00 97.00 85 LEU A N 1
ATOM 644 C CA . LEU A 1 85 ? -4.637 3.745 8.235 1.00 97.00 85 LEU A CA 1
ATOM 645 C C . LEU A 1 85 ? -6.046 3.153 8.097 1.00 97.00 85 LEU A C 1
ATOM 647 O O . LEU A 1 85 ? -6.247 2.266 7.272 1.00 97.00 85 LEU A O 1
ATOM 651 N N . ALA A 1 86 ? -7.023 3.648 8.862 1.00 96.94 86 ALA A N 1
ATOM 652 C CA . ALA A 1 86 ? -8.411 3.205 8.747 1.00 96.94 86 ALA A CA 1
ATOM 653 C C . ALA A 1 86 ? -8.947 3.394 7.318 1.00 96.94 86 ALA A C 1
ATOM 655 O O . ALA A 1 86 ? -9.526 2.467 6.756 1.00 96.94 86 ALA A O 1
ATOM 656 N N . HIS A 1 87 ? -8.691 4.558 6.714 1.00 96.44 87 HIS A N 1
ATOM 657 C CA . HIS A 1 87 ? -9.111 4.856 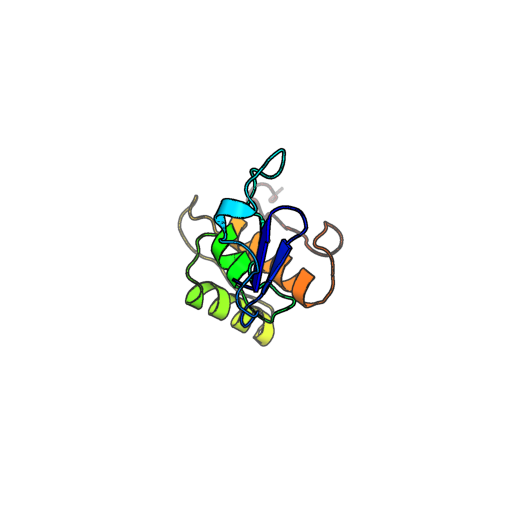5.347 1.00 96.44 87 HIS A CA 1
ATOM 658 C C . HIS A 1 87 ? -8.421 3.948 4.322 1.00 96.44 87 HIS A C 1
ATOM 660 O O . HIS A 1 87 ? -9.086 3.339 3.489 1.00 96.44 87 HIS A O 1
ATOM 666 N N . ARG A 1 88 ? -7.096 3.775 4.420 1.00 96.81 88 ARG A N 1
ATOM 667 C CA . ARG A 1 88 ? -6.333 2.900 3.514 1.00 96.81 88 ARG A CA 1
ATOM 668 C C . ARG A 1 88 ? -6.761 1.433 3.598 1.00 96.81 88 ARG A C 1
ATOM 670 O O . ARG A 1 88 ? -6.834 0.757 2.575 1.00 96.81 88 ARG A O 1
ATOM 677 N N . LEU A 1 89 ? -7.078 0.937 4.796 1.00 96.94 89 LEU A N 1
ATOM 678 C CA . LEU A 1 89 ? -7.631 -0.410 4.972 1.00 96.94 89 LEU A CA 1
ATOM 679 C C . LEU A 1 89 ? -9.032 -0.531 4.360 1.00 96.94 89 LEU A C 1
ATOM 681 O O . LEU A 1 89 ? -9.324 -1.550 3.738 1.00 96.94 89 LEU A O 1
ATOM 685 N N . ALA A 1 90 ? -9.878 0.494 4.496 1.00 96.62 90 ALA A N 1
ATOM 686 C CA . ALA A 1 90 ? -11.204 0.511 3.884 1.00 96.62 90 ALA A CA 1
ATOM 687 C C . ALA A 1 90 ? -11.125 0.479 2.347 1.00 96.62 90 ALA A C 1
ATOM 689 O O . ALA A 1 90 ? -11.788 -0.348 1.724 1.00 96.62 90 ALA A O 1
ATOM 690 N N . GLU A 1 91 ? -10.260 1.299 1.740 1.00 95.94 91 GLU A N 1
ATOM 691 C CA . GLU A 1 91 ? -10.003 1.289 0.291 1.00 95.94 91 GLU A CA 1
ATOM 692 C C . GLU A 1 91 ? -9.502 -0.079 -0.184 1.00 95.94 91 GLU A C 1
ATOM 694 O O . GLU A 1 91 ? -10.018 -0.632 -1.156 1.00 95.94 91 GLU A O 1
ATOM 699 N N . HIS A 1 92 ? -8.530 -0.657 0.529 1.00 95.56 92 HIS A N 1
ATOM 700 C CA . HIS A 1 92 ? -7.986 -1.971 0.203 1.00 95.56 92 HIS A CA 1
ATOM 701 C C . HIS A 1 92 ? -9.061 -3.068 0.246 1.00 95.56 92 HIS A C 1
ATOM 703 O O . HIS A 1 92 ? -9.116 -3.914 -0.646 1.00 95.56 92 HIS A O 1
ATOM 709 N N . LEU A 1 93 ? -9.933 -3.057 1.259 1.00 95.12 93 LEU A N 1
ATOM 710 C CA . LEU A 1 93 ? -11.024 -4.025 1.373 1.00 95.12 93 LEU A CA 1
ATOM 711 C C . LEU A 1 93 ? -12.096 -3.828 0.300 1.00 95.12 93 LEU A C 1
ATOM 713 O O . LEU A 1 93 ? -12.549 -4.819 -0.266 1.00 95.12 93 LEU A O 1
ATOM 717 N N . ALA A 1 94 ? -12.461 -2.584 -0.025 1.00 95.31 94 ALA A N 1
ATOM 718 C CA . ALA A 1 94 ? -13.399 -2.296 -1.109 1.00 95.31 94 ALA A CA 1
ATOM 719 C C . ALA A 1 94 ? -12.878 -2.845 -2.446 1.00 95.31 94 ALA A C 1
ATOM 721 O O . ALA A 1 94 ? -13.586 -3.598 -3.118 1.00 95.31 94 ALA A O 1
ATOM 722 N N . LEU A 1 95 ? -11.609 -2.568 -2.771 1.00 94.94 95 LEU A N 1
ATOM 723 C CA . LEU A 1 95 ? -10.949 -3.115 -3.959 1.00 94.94 95 LEU A CA 1
ATOM 724 C C . LEU A 1 95 ? -10.947 -4.646 -3.951 1.00 94.94 95 LEU A C 1
ATOM 726 O O . LEU A 1 95 ? -11.180 -5.269 -4.985 1.00 94.94 95 LEU A O 1
ATOM 730 N N . ARG A 1 96 ? -10.723 -5.267 -2.787 1.00 92.81 96 ARG A N 1
ATOM 731 C CA . ARG A 1 96 ? -10.712 -6.731 -2.635 1.00 92.81 96 ARG A CA 1
ATOM 732 C C . ARG A 1 96 ? -12.079 -7.371 -2.826 1.00 92.81 96 ARG A C 1
ATOM 734 O O . ARG A 1 96 ? -12.151 -8.519 -3.250 1.00 92.81 96 ARG A O 1
ATOM 741 N N . GLU A 1 97 ? -13.146 -6.624 -2.574 1.00 92.38 97 GLU A N 1
ATOM 742 C CA . GLU A 1 97 ? -14.519 -7.005 -2.910 1.00 92.38 97 GLU A CA 1
ATOM 743 C C . GLU A 1 97 ? -14.902 -6.673 -4.366 1.00 92.38 97 GLU A C 1
ATOM 745 O O . GLU A 1 97 ? -16.061 -6.838 -4.744 1.00 92.38 97 GLU A O 1
ATOM 750 N N . GLY A 1 98 ? -13.962 -6.198 -5.192 1.00 93.56 98 GLY A N 1
ATOM 751 C CA . GLY A 1 98 ? -14.217 -5.814 -6.583 1.00 93.56 98 GLY A CA 1
ATOM 752 C C . GLY A 1 98 ? -14.945 -4.476 -6.732 1.00 93.56 98 GLY A C 1
ATOM 753 O O . GLY A 1 98 ? -15.527 -4.205 -7.781 1.00 93.56 98 GLY A O 1
ATOM 754 N N . LYS A 1 99 ? -14.940 -3.635 -5.692 1.00 94.69 99 LYS A N 1
ATOM 755 C CA . LYS A 1 99 ? -15.583 -2.318 -5.688 1.00 94.69 99 LYS A CA 1
ATOM 756 C C . LYS A 1 99 ? -14.528 -1.221 -5.780 1.00 94.69 99 LYS A C 1
ATOM 758 O O . LYS A 1 99 ? -13.551 -1.219 -5.037 1.00 94.69 99 LYS A O 1
ATOM 763 N N . LEU A 1 100 ? -14.752 -0.243 -6.654 1.00 94.00 100 LEU A N 1
ATOM 764 C CA . LEU A 1 100 ? -13.925 0.964 -6.690 1.00 94.00 100 LEU A CA 1
ATOM 765 C C . LEU A 1 100 ? -14.190 1.803 -5.429 1.00 94.00 100 LEU A C 1
ATOM 767 O O . LEU A 1 100 ? -15.360 2.093 -5.169 1.00 94.00 100 LEU A O 1
ATOM 771 N N . PRO A 1 101 ? -13.164 2.196 -4.653 1.00 93.56 101 PRO A N 1
ATOM 772 C CA . PRO A 1 101 ? -13.344 3.029 -3.469 1.00 93.56 101 PRO A CA 1
ATOM 773 C C . PRO A 1 101 ? -14.019 4.354 -3.818 1.00 93.56 101 PRO A C 1
ATOM 775 O O . PRO A 1 101 ? -13.556 5.078 -4.698 1.00 93.56 101 PRO A O 1
ATOM 778 N N . ASN A 1 102 ? -15.132 4.654 -3.156 1.00 93.94 102 ASN A N 1
ATOM 779 C CA . ASN A 1 102 ? -15.874 5.897 -3.329 1.00 93.94 102 ASN A CA 1
ATOM 780 C C . ASN A 1 102 ? -16.776 6.165 -2.111 1.00 93.94 102 ASN A C 1
ATOM 782 O O . ASN A 1 102 ? -16.934 5.326 -1.225 1.00 93.94 102 ASN A O 1
ATOM 786 N N . GLU A 1 103 ? -17.424 7.326 -2.087 1.00 90.75 103 GLU A N 1
ATOM 787 C CA . GLU A 1 103 ? -18.292 7.733 -0.971 1.00 90.75 103 GLU A CA 1
ATOM 788 C C . GLU A 1 103 ? -19.544 6.853 -0.803 1.00 90.75 103 GLU A C 1
ATOM 790 O O . GLU A 1 103 ? -20.171 6.864 0.253 1.00 90.75 103 GLU A O 1
ATOM 795 N N . SER A 1 104 ? -19.914 6.058 -1.816 1.00 90.75 104 SER A N 1
ATOM 796 C CA . SER A 1 104 ? -21.055 5.137 -1.719 1.00 90.75 104 SER A CA 1
ATOM 797 C C . SER A 1 104 ? -20.724 3.835 -0.982 1.00 90.75 104 SER A C 1
ATOM 799 O O . SER A 1 104 ? -21.639 3.148 -0.529 1.00 90.75 104 SER A O 1
ATOM 801 N N . ASN A 1 105 ? -19.438 3.479 -0.852 1.00 92.88 105 ASN A N 1
ATOM 802 C CA . ASN A 1 105 ? -19.004 2.232 -0.213 1.00 92.88 105 ASN A CA 1
ATOM 803 C C . ASN A 1 105 ? -18.024 2.411 0.955 1.00 92.88 105 ASN A C 1
ATOM 805 O O . ASN A 1 105 ? -17.832 1.463 1.717 1.00 92.88 105 ASN A O 1
ATOM 809 N N . ILE A 1 106 ? -17.458 3.604 1.141 1.00 96.44 106 ILE A N 1
ATOM 810 C CA . ILE A 1 106 ? -16.649 3.963 2.305 1.00 96.44 106 ILE A CA 1
ATOM 811 C C . ILE A 1 106 ? -17.235 5.233 2.914 1.00 96.44 106 ILE A C 1
ATOM 813 O O . ILE A 1 106 ? -17.273 6.283 2.279 1.00 96.44 106 ILE A O 1
ATOM 817 N N . VAL A 1 107 ? -17.668 5.138 4.171 1.00 95.81 107 VAL A N 1
ATOM 818 C CA . VAL A 1 107 ? -18.275 6.250 4.910 1.00 95.81 107 VAL A CA 1
ATOM 819 C C . VAL A 1 107 ? -17.517 6.458 6.213 1.00 95.81 107 VAL A C 1
ATOM 821 O O . VAL A 1 107 ? -17.215 5.502 6.928 1.00 95.81 107 VAL A O 1
ATOM 824 N N . THR A 1 108 ? -17.218 7.718 6.531 1.00 94.38 108 THR A N 1
ATOM 825 C CA . THR A 1 108 ? -16.564 8.101 7.787 1.00 94.38 108 THR A CA 1
ATOM 826 C C . THR A 1 108 ? -17.559 8.804 8.696 1.00 94.38 108 THR A C 1
ATOM 828 O O . THR A 1 108 ? -18.135 9.824 8.323 1.00 94.38 108 THR A O 1
ATOM 831 N N . PHE A 1 109 ? -17.719 8.290 9.913 1.00 92.69 109 PHE A N 1
ATOM 832 C CA . PHE A 1 109 ? -18.519 8.921 10.957 1.00 92.69 109 PHE A CA 1
ATOM 833 C C . PHE A 1 109 ? -17.587 9.525 12.002 1.00 92.69 109 PHE A C 1
ATOM 835 O O . PHE A 1 109 ? -16.863 8.805 12.691 1.00 92.69 109 PHE A O 1
ATOM 842 N N . ASN A 1 110 ? -17.602 10.851 12.115 1.00 89.94 110 ASN A N 1
ATOM 843 C CA . ASN A 1 110 ? -16.849 11.564 13.137 1.00 89.94 110 ASN A CA 1
ATOM 844 C C . ASN A 1 110 ? -17.763 11.838 14.330 1.00 89.94 110 ASN A C 1
ATOM 846 O O . ASN A 1 110 ? -18.830 12.425 14.170 1.00 89.94 110 ASN A O 1
ATOM 850 N N . VAL A 1 111 ? -17.337 11.424 15.521 1.00 84.81 111 VAL A N 1
ATOM 851 C CA . VAL A 1 111 ? -18.034 11.728 16.773 1.00 84.81 111 VAL A CA 1
ATOM 852 C C . VAL A 1 111 ? -17.268 12.844 17.467 1.00 84.81 111 VAL A C 1
ATOM 854 O O . VAL A 1 111 ? -16.122 12.648 17.872 1.00 84.81 111 VAL A O 1
ATOM 857 N N . ASP A 1 112 ? -17.888 14.014 17.594 1.00 81.25 112 ASP A N 1
ATOM 858 C CA . ASP A 1 112 ? -17.372 15.109 18.405 1.00 81.25 112 ASP A CA 1
ATOM 859 C C . ASP A 1 112 ? -18.161 15.237 19.720 1.00 81.25 112 ASP A C 1
ATOM 861 O O . ASP A 1 112 ? -19.321 14.843 19.838 1.00 81.25 112 ASP A O 1
ATOM 865 N N . HIS A 1 113 ? -17.530 15.800 20.751 1.00 64.88 113 HIS A N 1
ATOM 866 C CA . HIS A 1 113 ? -18.218 16.139 22.003 1.00 64.88 113 HIS A CA 1
ATOM 867 C C . HIS A 1 113 ? -19.079 17.410 21.888 1.00 64.88 113 HIS A C 1
ATOM 869 O O . HIS A 1 113 ? -19.547 17.924 22.899 1.00 64.88 113 HIS A O 1
ATOM 875 N N . LYS A 1 114 ? -19.297 17.942 20.677 1.00 59.62 114 LYS A N 1
ATOM 876 C CA . LYS A 1 114 ? -20.173 19.101 20.451 1.00 59.62 114 LYS A CA 1
ATOM 877 C C . LYS A 1 114 ? -21.606 18.693 20.106 1.00 59.62 114 LYS A C 1
ATOM 879 O O . LYS A 1 114 ? -22.491 19.540 20.179 1.00 59.62 114 LYS A O 1
ATOM 884 N N . SER A 1 115 ? -21.848 17.414 19.815 1.00 53.47 115 SER A N 1
ATOM 885 C CA . SER A 1 115 ? -23.181 16.858 19.552 1.00 53.47 115 SER A CA 1
ATOM 886 C C . SER A 1 115 ? -24.073 16.691 20.798 1.00 53.47 115 SER A C 1
ATOM 888 O O . SER A 1 115 ? -25.197 16.211 20.672 1.00 53.47 115 SER A O 1
ATOM 890 N N . SER A 1 116 ? -23.620 17.076 21.997 1.00 49.62 116 SER A N 1
ATOM 891 C CA . SER A 1 116 ? -24.477 17.177 23.185 1.00 49.62 116 SER A CA 1
ATOM 892 C C . SER A 1 116 ? -25.101 18.576 23.275 1.00 49.62 116 SER A C 1
ATOM 894 O O . SER A 1 116 ? -24.603 19.441 24.001 1.00 49.62 116 SER A O 1
ATOM 896 N N . LYS A 1 117 ? -26.173 18.810 22.520 1.00 43.16 117 LYS A N 1
ATOM 897 C CA . LYS A 1 117 ? -27.154 19.868 22.782 1.00 43.16 117 LYS A CA 1
ATOM 898 C C . LYS A 1 117 ? -28.552 19.321 22.567 1.00 43.16 117 LYS A C 1
ATOM 900 O O . LYS A 1 117 ? -28.734 18.606 21.561 1.00 43.16 117 LYS A O 1
#

pLDDT: mean 91.67, std 8.83, range [43.16, 98.06]